Protein AF-A0A534ZKN6-F1 (afdb_monomer_lite)

Structure (mmCIF, N/CA/C/O backbone):
data_AF-A0A534ZKN6-F1
#
_entry.id   AF-A0A534ZKN6-F1
#
loop_
_atom_site.group_PDB
_atom_site.id
_atom_site.type_symbol
_atom_site.label_atom_id
_atom_site.label_alt_id
_atom_site.label_comp_id
_atom_site.label_asym_id
_atom_site.label_entity_id
_atom_site.label_seq_id
_atom_site.pdbx_PDB_ins_code
_atom_site.Cartn_x
_atom_site.Cartn_y
_atom_site.Cartn_z
_atom_site.occupancy
_atom_site.B_iso_or_equiv
_atom_site.auth_seq_id
_atom_site.auth_comp_id
_atom_site.auth_asym_id
_atom_site.auth_atom_id
_atom_site.pdbx_PDB_model_num
ATOM 1 N N . MET A 1 1 ? -21.814 -0.443 3.391 1.00 38.62 1 MET A N 1
ATOM 2 C CA . MET A 1 1 ? -22.091 0.257 2.118 1.00 38.62 1 MET A CA 1
ATOM 3 C C . MET A 1 1 ? -20.743 0.505 1.473 1.00 38.62 1 MET A C 1
ATOM 5 O O . MET A 1 1 ? -19.944 1.193 2.087 1.00 38.62 1 MET A O 1
ATOM 9 N N . SER A 1 2 ? -20.447 -0.113 0.329 1.00 50.72 2 SER A N 1
ATOM 10 C CA . SER A 1 2 ? -19.165 0.078 -0.358 1.00 50.72 2 SER A CA 1
ATOM 11 C C . SER A 1 2 ? -19.033 1.542 -0.778 1.00 50.72 2 SER A C 1
ATOM 13 O O . SER A 1 2 ? -19.868 2.038 -1.541 1.00 50.72 2 SER A O 1
ATOM 15 N N . VAL A 1 3 ? -18.019 2.241 -0.271 1.00 60.34 3 VAL A N 1
ATOM 16 C CA . VAL A 1 3 ? -17.693 3.596 -0.725 1.00 60.34 3 VAL A CA 1
ATOM 17 C C . VAL A 1 3 ? -17.371 3.501 -2.215 1.00 60.34 3 VAL A C 1
ATOM 19 O O . VAL A 1 3 ? -16.471 2.767 -2.613 1.00 60.34 3 VAL A O 1
ATOM 22 N N . GLY A 1 4 ? -18.126 4.205 -3.062 1.00 66.69 4 GLY A N 1
ATOM 23 C CA . GLY A 1 4 ? -17.862 4.215 -4.500 1.00 66.69 4 GLY A CA 1
ATOM 24 C C . GLY A 1 4 ? -16.452 4.740 -4.760 1.00 66.69 4 GLY A C 1
ATOM 25 O O . GLY A 1 4 ? -16.167 5.909 -4.495 1.00 66.69 4 GLY A O 1
ATOM 26 N N . LEU A 1 5 ? -15.549 3.883 -5.234 1.00 81.62 5 LEU A N 1
ATOM 27 C CA . LEU A 1 5 ? -14.179 4.288 -5.527 1.00 81.62 5 LEU A CA 1
ATOM 28 C C . LEU A 1 5 ? -14.179 5.240 -6.721 1.00 81.62 5 LEU A C 1
ATOM 30 O O . LEU A 1 5 ? -14.680 4.909 -7.795 1.00 81.62 5 LEU A O 1
ATOM 34 N N . ARG A 1 6 ? -13.600 6.431 -6.540 1.00 90.31 6 ARG A N 1
ATOM 35 C CA . ARG A 1 6 ? -13.317 7.316 -7.674 1.00 90.31 6 ARG A CA 1
ATOM 36 C C . ARG A 1 6 ? -12.267 6.654 -8.550 1.00 90.31 6 ARG A C 1
ATOM 38 O O . ARG A 1 6 ? -11.310 6.089 -8.022 1.00 90.31 6 ARG A O 1
ATOM 45 N N . THR A 1 7 ? -12.430 6.755 -9.862 1.00 93.50 7 THR A N 1
ATOM 46 C CA . THR A 1 7 ? -11.472 6.228 -10.834 1.00 93.50 7 THR A CA 1
ATOM 47 C C . THR A 1 7 ? -10.886 7.340 -11.681 1.00 93.50 7 THR A C 1
ATOM 49 O O . THR A 1 7 ? -11.562 8.321 -11.976 1.00 93.50 7 THR A O 1
ATOM 52 N N . GLU A 1 8 ? -9.648 7.147 -12.110 1.00 95.19 8 GLU A N 1
ATOM 53 C CA . GLU A 1 8 ? -8.902 8.051 -12.973 1.00 95.19 8 GLU A CA 1
ATOM 54 C C . GLU A 1 8 ? -8.274 7.256 -14.120 1.00 95.19 8 GLU A C 1
ATOM 56 O O . GLU A 1 8 ? -7.895 6.089 -13.962 1.00 95.19 8 GLU A O 1
ATOM 61 N N . ARG A 1 9 ? -8.129 7.892 -15.285 1.00 97.12 9 ARG A N 1
ATOM 62 C CA . ARG A 1 9 ? -7.496 7.264 -16.447 1.00 97.12 9 ARG A CA 1
ATOM 63 C C . ARG A 1 9 ? -5.980 7.428 -16.371 1.00 97.12 9 ARG A C 1
ATOM 65 O O . ARG A 1 9 ? -5.481 8.547 -16.354 1.00 97.12 9 ARG A O 1
ATOM 72 N N . CYS A 1 10 ? -5.245 6.320 -16.400 1.00 97.50 10 CYS A N 1
ATOM 73 C CA . CYS A 1 10 ? -3.785 6.335 -16.480 1.00 97.50 10 CYS A CA 1
ATOM 74 C C . CYS A 1 10 ? -3.308 6.877 -17.839 1.00 97.50 10 CYS A C 1
ATOM 76 O O . CYS A 1 10 ? -3.733 6.381 -18.885 1.00 97.50 10 CYS A O 1
ATOM 78 N N . GLU A 1 11 ? -2.384 7.840 -17.838 1.00 97.12 11 GLU A N 1
ATOM 79 C CA . GLU A 1 11 ? -1.827 8.415 -19.072 1.00 97.12 11 GLU A CA 1
ATOM 80 C C . GLU A 1 11 ? -0.868 7.470 -19.820 1.00 97.12 11 GLU A C 1
ATOM 82 O O . GLU A 1 11 ? -0.722 7.603 -21.032 1.00 97.12 11 GLU A O 1
ATOM 87 N N . ASP A 1 12 ? -0.273 6.479 -19.140 1.00 95.88 12 ASP A N 1
ATOM 88 C CA . ASP A 1 12 ? 0.667 5.524 -19.757 1.00 95.88 12 ASP A CA 1
ATOM 89 C C . ASP A 1 12 ? -0.047 4.302 -20.367 1.00 95.88 12 ASP A C 1
ATOM 91 O O . ASP A 1 12 ? 0.201 3.952 -21.518 1.00 95.88 12 ASP A O 1
ATOM 95 N N . CYS A 1 13 ? -0.942 3.637 -19.623 1.00 96.94 13 CYS A N 1
ATOM 96 C CA . CYS A 1 13 ? -1.619 2.416 -20.093 1.00 96.94 13 CYS A CA 1
ATOM 97 C C . CYS A 1 13 ? -3.083 2.613 -20.511 1.00 96.94 13 CYS A C 1
ATOM 99 O O . CYS A 1 13 ? -3.714 1.657 -20.957 1.00 96.94 13 CYS A O 1
ATOM 101 N N . GLY A 1 14 ? -3.662 3.802 -20.316 1.00 97.12 14 GLY A N 1
ATOM 102 C CA . GLY A 1 14 ? -5.037 4.128 -20.708 1.00 97.12 14 GLY A CA 1
ATOM 103 C C . GLY A 1 14 ? -6.158 3.484 -19.882 1.00 97.12 14 GLY A C 1
ATOM 104 O O . GLY A 1 14 ? -7.322 3.787 -20.148 1.00 97.12 14 GLY A O 1
ATOM 105 N N . HIS A 1 15 ? -5.843 2.628 -18.904 1.00 96.81 15 HIS A N 1
ATOM 106 C CA . HIS A 1 15 ? -6.829 1.952 -18.054 1.00 96.81 15 HIS A CA 1
ATOM 107 C C . HIS A 1 15 ? -7.448 2.909 -17.026 1.00 96.81 15 HIS A C 1
ATOM 109 O O . HIS A 1 15 ? -6.780 3.830 -16.550 1.00 96.81 15 HIS A O 1
ATOM 115 N N . GLN A 1 16 ? -8.709 2.655 -16.662 1.00 95.94 16 GLN A N 1
ATOM 116 C CA . GLN A 1 16 ? -9.356 3.272 -15.502 1.00 95.94 16 GLN A CA 1
ATOM 117 C C . GLN A 1 16 ? -8.893 2.548 -14.237 1.00 95.94 16 GLN A C 1
ATOM 119 O O . GLN A 1 16 ? -9.055 1.333 -14.133 1.00 95.94 16 GLN A O 1
ATOM 124 N N . VAL A 1 17 ? -8.312 3.281 -13.293 1.00 94.44 17 VAL A N 1
ATOM 125 C CA . VAL A 1 17 ? -7.797 2.743 -12.025 1.00 94.44 17 VAL A CA 1
ATOM 126 C C . VAL A 1 17 ? -8.361 3.530 -10.846 1.00 94.44 17 VAL A C 1
ATOM 128 O O . VAL A 1 17 ? -8.765 4.678 -11.043 1.00 94.44 17 VAL A O 1
ATOM 131 N N . PRO A 1 18 ? -8.396 2.977 -9.621 1.00 92.81 18 PRO A N 1
ATOM 132 C CA . PRO A 1 18 ? -8.773 3.751 -8.446 1.00 92.81 18 PRO A CA 1
ATOM 133 C C . PRO A 1 18 ? -7.910 5.010 -8.303 1.00 92.81 18 PRO A C 1
ATOM 135 O O . PRO A 1 18 ? -6.691 4.960 -8.444 1.00 92.81 18 PRO A O 1
ATOM 138 N N . ALA A 1 19 ? -8.530 6.146 -7.987 1.00 92.56 19 ALA A N 1
ATOM 139 C CA . ALA A 1 19 ? -7.851 7.436 -7.884 1.00 92.56 19 ALA A CA 1
ATOM 140 C C . ALA A 1 19 ? -6.721 7.411 -6.838 1.00 92.56 19 ALA A C 1
ATOM 142 O O . ALA A 1 19 ? -5.666 8.010 -7.049 1.00 92.56 19 ALA A O 1
ATOM 143 N N . PHE A 1 20 ? -6.905 6.663 -5.742 1.00 91.50 20 PHE A N 1
ATOM 144 C CA . PHE A 1 20 ? -5.889 6.476 -4.700 1.00 91.50 20 PHE A CA 1
ATOM 145 C C . PHE A 1 20 ? -4.632 5.730 -5.186 1.00 91.50 20 PHE A C 1
ATOM 147 O O . PHE A 1 20 ? -3.591 5.793 -4.525 1.00 91.50 20 PHE A O 1
ATOM 154 N N . ASP A 1 21 ? -4.729 5.025 -6.318 1.00 93.06 21 ASP A N 1
ATOM 155 C CA . ASP A 1 21 ? -3.662 4.237 -6.940 1.00 93.06 21 ASP A CA 1
ATOM 156 C C . ASP A 1 21 ? -3.020 4.966 -8.136 1.00 93.06 21 ASP A C 1
ATOM 158 O O . ASP A 1 21 ? -2.356 4.374 -8.990 1.00 93.06 21 ASP A O 1
ATOM 162 N N . THR A 1 22 ? -3.207 6.287 -8.209 1.00 94.69 22 THR A N 1
ATOM 163 C CA . THR A 1 22 ? -2.534 7.150 -9.183 1.00 94.69 22 THR A CA 1
ATOM 164 C C . THR A 1 22 ? -1.373 7.926 -8.571 1.00 94.69 22 THR A C 1
ATOM 166 O O . THR A 1 22 ? -1.291 8.154 -7.361 1.00 94.69 22 THR A O 1
ATOM 169 N N . ILE A 1 23 ? -0.424 8.298 -9.427 1.00 94.19 23 ILE A N 1
ATOM 170 C CA . ILE A 1 23 ? 0.803 9.011 -9.089 1.00 94.19 23 ILE A CA 1
ATOM 171 C C . ILE A 1 23 ? 0.975 10.146 -10.091 1.00 94.19 23 ILE A C 1
ATOM 173 O O . ILE A 1 23 ? 1.029 9.906 -11.298 1.00 94.19 23 ILE A O 1
ATOM 177 N N . ASP A 1 24 ? 1.112 11.366 -9.578 1.00 93.62 24 ASP A N 1
ATOM 178 C CA . ASP A 1 24 ? 1.515 12.525 -10.369 1.00 93.62 24 ASP A CA 1
ATOM 179 C C . ASP A 1 24 ? 3.039 12.517 -10.526 1.00 93.62 24 ASP A C 1
ATOM 181 O O . ASP A 1 24 ? 3.797 12.847 -9.614 1.00 93.62 24 ASP A O 1
ATOM 185 N N . LEU A 1 25 ? 3.498 12.081 -11.697 1.00 91.38 25 LEU A N 1
ATOM 186 C CA . LEU A 1 25 ? 4.904 12.009 -12.060 1.00 91.38 25 LEU A CA 1
ATOM 187 C C . LEU A 1 25 ? 5.323 13.293 -12.780 1.00 91.38 25 LEU A C 1
ATOM 189 O O . LEU A 1 25 ? 4.984 13.515 -13.943 1.00 91.38 25 LEU A O 1
ATOM 193 N N . THR A 1 26 ? 6.114 14.116 -12.101 1.00 91.06 26 THR A N 1
ATOM 194 C CA . THR A 1 26 ? 6.720 15.319 -12.682 1.00 91.06 26 THR A CA 1
ATOM 195 C C . THR A 1 26 ? 7.954 14.944 -13.504 1.00 91.06 26 THR A C 1
ATOM 197 O O . THR A 1 26 ? 8.960 14.496 -12.959 1.00 91.06 26 THR A O 1
ATOM 200 N N . VAL A 1 27 ? 7.880 15.123 -14.824 1.00 83.75 27 VAL A N 1
ATOM 201 C CA . VAL A 1 27 ? 8.994 14.910 -15.768 1.00 83.75 27 VAL A CA 1
ATOM 202 C C . VAL A 1 27 ? 9.851 16.175 -15.885 1.00 83.75 27 VAL A C 1
ATOM 204 O O . VAL A 1 27 ? 11.072 16.099 -15.973 1.00 83.75 27 VAL A O 1
ATOM 207 N N . SER A 1 28 ? 9.214 17.348 -15.852 1.00 88.69 28 SER A N 1
ATOM 208 C CA . SER A 1 28 ? 9.860 18.663 -15.767 1.00 88.69 28 SER A CA 1
ATOM 209 C C . SER A 1 28 ? 8.933 19.652 -15.042 1.00 88.69 28 SER A C 1
ATOM 211 O O . SER A 1 28 ? 7.750 19.348 -14.887 1.00 88.69 28 SER A O 1
ATOM 213 N N . PRO A 1 29 ? 9.387 20.855 -14.634 1.00 84.69 29 PRO A N 1
ATOM 214 C CA . PRO A 1 29 ? 8.541 21.817 -13.912 1.00 84.69 29 PRO A CA 1
ATOM 215 C C . PRO A 1 29 ? 7.233 22.204 -14.621 1.00 84.69 29 PRO A C 1
ATOM 217 O O . PRO A 1 29 ? 6.299 22.660 -13.971 1.00 84.69 29 PRO A O 1
ATOM 220 N N . LYS A 1 30 ? 7.162 22.042 -15.949 1.00 86.94 30 LYS A N 1
ATOM 221 C CA . LYS A 1 30 ? 5.971 22.333 -16.767 1.00 86.94 30 LYS A CA 1
ATOM 222 C C . LYS A 1 30 ? 5.288 21.078 -17.314 1.00 86.94 30 LYS A C 1
ATOM 224 O O . LYS A 1 30 ? 4.321 21.197 -18.058 1.00 86.94 30 LYS A O 1
ATOM 229 N N . GLN A 1 31 ? 5.805 19.893 -16.996 1.00 88.94 31 GLN A N 1
ATOM 230 C CA . GLN A 1 31 ? 5.317 18.629 -17.528 1.00 88.94 31 GLN A CA 1
ATOM 231 C C . GLN A 1 31 ? 5.155 17.622 -16.395 1.00 88.94 31 GLN A C 1
ATOM 233 O O . GLN A 1 31 ? 6.127 17.019 -15.933 1.00 88.94 31 GLN A O 1
ATOM 238 N N . SER A 1 32 ? 3.911 17.422 -15.982 1.00 91.31 32 SER A N 1
ATOM 239 C CA . SER A 1 32 ? 3.493 16.307 -15.144 1.00 91.31 32 SER A CA 1
ATOM 240 C C . SER A 1 32 ? 2.609 15.364 -15.949 1.00 91.31 32 SER A C 1
ATOM 242 O O . SER A 1 32 ? 2.004 15.755 -16.946 1.00 91.31 32 SER A O 1
ATOM 244 N N . ARG A 1 33 ? 2.577 14.107 -15.519 1.00 93.81 33 ARG A N 1
ATOM 245 C CA . ARG A 1 33 ? 1.667 13.082 -16.025 1.00 93.81 33 ARG A CA 1
ATOM 246 C C . ARG A 1 33 ? 1.138 12.261 -14.860 1.00 93.81 33 ARG A C 1
ATOM 248 O O . ARG A 1 33 ? 1.905 11.915 -13.963 1.00 93.81 33 ARG A O 1
ATOM 255 N N . ARG A 1 34 ? -0.142 11.922 -14.884 1.00 95.81 34 ARG A N 1
ATOM 256 C CA . ARG A 1 34 ? -0.811 11.056 -13.920 1.00 95.81 34 ARG A CA 1
ATOM 257 C C . ARG A 1 34 ? -0.830 9.623 -14.429 1.00 95.81 34 ARG A C 1
ATOM 259 O O . ARG A 1 34 ? -1.463 9.296 -15.431 1.00 95.81 34 ARG A O 1
ATOM 266 N N . ILE A 1 35 ? -0.138 8.739 -13.725 1.00 96.94 35 ILE A N 1
ATOM 267 C CA . ILE A 1 35 ? -0.011 7.325 -14.101 1.00 96.94 35 ILE A CA 1
ATOM 268 C C . ILE A 1 35 ? -0.421 6.421 -12.939 1.00 96.94 35 ILE A C 1
ATOM 270 O O . ILE A 1 35 ? -0.334 6.824 -11.783 1.00 96.94 35 ILE A O 1
ATOM 274 N N . CYS A 1 36 ? -0.878 5.200 -13.220 1.00 96.56 36 CYS A N 1
ATOM 275 C CA . CYS A 1 36 ? -1.205 4.234 -12.168 1.00 96.56 36 CYS A CA 1
ATOM 276 C C . CYS A 1 36 ? 0.057 3.680 -11.488 1.00 96.56 36 CYS A C 1
ATOM 278 O O . CYS A 1 36 ? 1.141 3.671 -12.088 1.00 96.56 36 CYS A O 1
ATOM 280 N N . ALA A 1 37 ? -0.088 3.161 -10.266 1.00 95.19 37 ALA A N 1
ATOM 281 C CA . ALA A 1 37 ? 1.017 2.576 -9.512 1.00 95.19 37 ALA A CA 1
ATOM 282 C C . ALA A 1 37 ? 1.700 1.435 -10.276 1.00 95.19 37 ALA A C 1
ATOM 284 O O . ALA A 1 37 ? 2.926 1.381 -10.309 1.00 95.19 37 ALA A O 1
ATOM 285 N N . ARG A 1 38 ? 0.951 0.584 -10.990 1.00 95.69 38 ARG A N 1
ATOM 286 C CA . ARG A 1 38 ? 1.519 -0.459 -11.865 1.00 95.69 38 ARG A CA 1
ATOM 287 C C . ARG A 1 38 ? 2.494 0.104 -12.909 1.00 95.69 38 ARG A C 1
ATOM 289 O O . ARG A 1 38 ? 3.606 -0.407 -13.041 1.00 95.69 38 ARG A O 1
ATOM 296 N N . CYS A 1 39 ? 2.103 1.155 -13.637 1.00 95.94 39 CYS A N 1
ATOM 297 C CA . CYS A 1 39 ? 2.961 1.785 -14.653 1.00 95.94 39 CYS A CA 1
ATOM 298 C C . CYS A 1 39 ? 4.177 2.462 -14.019 1.00 95.94 39 CYS A C 1
ATOM 300 O O . CYS A 1 39 ? 5.296 2.330 -14.514 1.00 95.94 39 CYS A O 1
ATOM 302 N N . PHE A 1 40 ? 3.969 3.153 -12.898 1.00 95.50 40 PHE A N 1
ATOM 303 C CA . PHE A 1 40 ? 5.053 3.771 -12.147 1.00 95.50 40 PHE A CA 1
ATOM 304 C C . PHE A 1 40 ? 6.058 2.730 -11.637 1.00 95.50 40 PHE A C 1
ATOM 306 O O . PHE A 1 40 ? 7.257 2.879 -11.850 1.00 95.50 40 PHE A O 1
ATOM 313 N N . ASN A 1 41 ? 5.593 1.641 -11.031 1.00 95.38 41 ASN A N 1
ATOM 314 C CA . ASN A 1 41 ? 6.453 0.595 -10.485 1.00 95.38 41 ASN A CA 1
ATOM 315 C C . ASN A 1 41 ? 7.264 -0.099 -11.581 1.00 95.38 41 ASN A C 1
ATOM 317 O O . ASN A 1 41 ? 8.461 -0.305 -11.409 1.00 95.38 41 ASN A O 1
ATOM 321 N N . ALA A 1 42 ? 6.652 -0.380 -12.737 1.00 94.62 42 ALA A N 1
ATOM 322 C CA . ALA A 1 42 ? 7.368 -0.902 -13.900 1.00 94.62 42 ALA A CA 1
ATOM 323 C C . ALA A 1 42 ? 8.461 0.068 -14.388 1.00 94.62 42 ALA A C 1
ATOM 325 O O . ALA A 1 42 ? 9.562 -0.356 -14.746 1.00 94.62 42 ALA A O 1
ATOM 326 N N . LEU A 1 43 ? 8.186 1.378 -14.367 1.00 94.50 43 LEU A N 1
ATOM 327 C CA . LEU A 1 43 ? 9.165 2.410 -14.710 1.00 94.50 43 LEU A CA 1
ATOM 328 C C . LEU A 1 43 ? 10.343 2.440 -13.723 1.00 94.50 43 LEU A C 1
ATOM 330 O O . LEU A 1 43 ? 11.491 2.540 -14.162 1.00 94.50 43 LEU A O 1
ATOM 334 N N . ILE A 1 44 ? 10.081 2.362 -12.416 1.00 94.50 44 ILE A N 1
ATOM 335 C CA . ILE A 1 44 ? 11.135 2.352 -11.391 1.00 94.50 44 ILE A CA 1
ATOM 336 C C . ILE A 1 44 ? 11.958 1.065 -11.462 1.00 94.50 44 ILE A C 1
ATOM 338 O O . ILE A 1 44 ? 13.182 1.148 -11.512 1.00 94.50 44 ILE A O 1
ATOM 342 N N . ALA A 1 45 ? 11.316 -0.098 -11.565 1.00 92.94 45 ALA A N 1
ATOM 343 C CA . ALA A 1 45 ? 11.997 -1.385 -11.683 1.00 92.94 45 ALA A CA 1
ATOM 344 C C . ALA A 1 45 ? 12.940 -1.425 -12.897 1.00 92.94 45 ALA A C 1
ATOM 346 O O . ALA A 1 45 ? 14.113 -1.778 -12.773 1.00 92.94 45 ALA A O 1
ATOM 347 N N . LYS A 1 46 ? 12.473 -0.933 -14.057 1.00 93.19 46 LYS A N 1
ATOM 348 C CA . LYS A 1 46 ? 13.303 -0.795 -15.263 1.00 93.19 46 LYS A CA 1
ATOM 349 C C . LYS A 1 46 ? 14.533 0.089 -15.029 1.00 93.19 46 LYS A C 1
ATOM 351 O O . LYS A 1 46 ? 15.599 -0.223 -15.549 1.00 93.19 46 LYS A O 1
ATOM 356 N N . ARG A 1 47 ? 14.400 1.190 -14.281 1.00 91.62 47 ARG A N 1
ATOM 357 C CA . ARG A 1 47 ? 15.525 2.091 -13.961 1.00 91.62 47 ARG A CA 1
ATOM 358 C C . ARG A 1 47 ? 16.499 1.488 -12.954 1.00 91.62 47 ARG A C 1
ATOM 360 O O . ARG A 1 47 ? 17.694 1.715 -13.082 1.00 91.62 47 ARG A O 1
ATOM 367 N N . ALA A 1 48 ? 15.991 0.732 -11.988 1.00 89.62 48 ALA A N 1
ATOM 368 C CA . ALA A 1 48 ? 16.798 0.024 -11.001 1.00 89.62 48 ALA A CA 1
ATOM 369 C C . ALA A 1 48 ? 17.455 -1.251 -11.567 1.00 89.62 48 ALA A C 1
ATOM 371 O O . ALA A 1 48 ? 18.328 -1.823 -10.926 1.00 89.62 48 ALA A O 1
ATOM 372 N N . GLY A 1 49 ? 17.061 -1.697 -12.766 1.00 89.69 49 GLY A N 1
ATOM 373 C CA . GLY A 1 49 ? 17.587 -2.921 -13.374 1.00 89.69 49 GLY A CA 1
ATOM 374 C C . GLY A 1 49 ? 17.093 -4.197 -12.689 1.00 89.69 49 GLY A C 1
ATOM 375 O O . GLY A 1 49 ? 17.725 -5.240 -12.824 1.00 89.69 49 GLY A O 1
ATOM 376 N N . VAL A 1 50 ? 15.971 -4.123 -11.967 1.00 87.25 50 VAL A N 1
ATOM 377 C CA . VAL A 1 50 ? 15.379 -5.254 -11.245 1.00 87.25 50 VAL A CA 1
ATOM 378 C C . VAL A 1 50 ? 14.122 -5.742 -11.954 1.00 87.25 50 VAL A C 1
ATOM 380 O O . VAL A 1 50 ? 13.369 -4.965 -12.550 1.00 87.25 50 VAL A O 1
ATOM 383 N N . ARG A 1 51 ? 13.876 -7.052 -11.896 1.00 84.12 51 ARG A N 1
ATOM 384 C CA . ARG A 1 51 ? 12.593 -7.613 -12.316 1.00 84.12 51 ARG A CA 1
ATOM 385 C C . ARG A 1 51 ? 11.609 -7.434 -11.168 1.00 84.12 51 ARG A C 1
ATOM 387 O O . ARG A 1 51 ? 11.867 -7.914 -10.075 1.00 84.12 51 ARG A O 1
ATOM 394 N N . PHE A 1 52 ? 10.483 -6.790 -11.444 1.00 88.12 52 PHE A N 1
ATOM 395 C CA . PHE A 1 52 ? 9.427 -6.572 -10.465 1.00 88.12 52 PHE A CA 1
ATOM 396 C C . PHE A 1 52 ? 8.072 -6.930 -11.064 1.00 88.12 52 PHE A C 1
ATOM 398 O O . PHE A 1 52 ? 7.738 -6.489 -12.168 1.00 88.12 52 PHE A O 1
ATOM 405 N N . GLU A 1 53 ? 7.289 -7.707 -10.327 1.00 86.88 53 GLU A N 1
ATOM 406 C CA . GLU A 1 53 ? 5.902 -8.007 -10.657 1.00 86.88 53 GLU A CA 1
ATOM 407 C C . GLU A 1 53 ? 4.993 -7.221 -9.717 1.00 86.88 53 GLU A C 1
ATOM 409 O O . GLU A 1 53 ? 5.050 -7.387 -8.503 1.00 86.88 53 GLU A O 1
ATOM 414 N N . HIS A 1 54 ? 4.176 -6.324 -10.277 1.00 90.69 54 HIS A N 1
ATOM 415 C CA . HIS A 1 54 ? 3.251 -5.531 -9.474 1.00 90.69 54 HIS A CA 1
ATOM 416 C C . HIS A 1 54 ? 2.112 -6.415 -8.950 1.00 90.69 54 HIS A C 1
ATOM 418 O O . HIS A 1 54 ? 1.347 -6.930 -9.778 1.00 90.69 54 HIS A O 1
ATOM 424 N N . PRO A 1 55 ? 1.977 -6.570 -7.622 1.00 89.62 55 PRO A N 1
ATOM 425 C CA . PRO A 1 55 ? 0.908 -7.369 -7.054 1.00 89.62 55 PRO A CA 1
ATOM 426 C C . PRO A 1 55 ? -0.420 -6.611 -7.081 1.00 89.62 55 PRO A C 1
ATOM 428 O O . PRO A 1 55 ? -0.481 -5.444 -6.698 1.00 89.62 55 PRO A O 1
ATOM 431 N N . ASP A 1 56 ? -1.485 -7.307 -7.478 1.00 87.38 56 ASP A N 1
ATOM 432 C CA . ASP A 1 56 ? -2.861 -6.827 -7.339 1.00 87.38 56 ASP A CA 1
ATOM 433 C C . ASP A 1 56 ? -3.510 -7.526 -6.143 1.00 87.38 56 ASP A C 1
ATOM 435 O O . ASP A 1 56 ? -3.916 -8.687 -6.226 1.00 87.38 56 ASP A O 1
ATOM 439 N N . PHE A 1 57 ? -3.611 -6.824 -5.018 1.00 91.44 57 PHE A N 1
ATOM 440 C CA . PHE A 1 57 ? -4.317 -7.333 -3.845 1.00 91.44 57 PHE A CA 1
ATOM 441 C C . PHE A 1 57 ? -5.783 -6.899 -3.885 1.00 91.44 57 PHE A C 1
ATOM 443 O O . PHE A 1 57 ? -6.090 -5.709 -3.983 1.00 91.44 57 PHE A O 1
ATOM 450 N N . ALA A 1 58 ? -6.697 -7.866 -3.788 1.00 92.06 58 ALA A N 1
ATOM 451 C CA . ALA A 1 58 ? -8.113 -7.571 -3.611 1.00 92.06 58 ALA A CA 1
ATOM 452 C C . ALA A 1 58 ? -8.353 -6.934 -2.227 1.00 92.06 58 ALA A C 1
ATOM 454 O O . ALA A 1 58 ? -7.667 -7.310 -1.272 1.00 92.06 58 ALA A O 1
ATOM 455 N N . PRO A 1 59 ? -9.324 -6.010 -2.089 1.00 94.56 59 PRO A N 1
ATOM 456 C CA . PRO A 1 59 ? -9.715 -5.494 -0.785 1.00 94.56 59 PRO A CA 1
ATOM 457 C C . PRO A 1 59 ? -10.12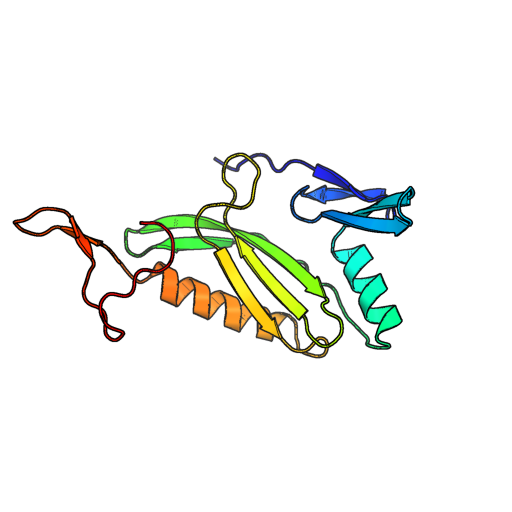1 -6.619 0.170 1.00 94.56 59 PRO A C 1
ATOM 459 O O . PRO A 1 59 ? -10.709 -7.619 -0.250 1.00 94.56 59 PRO A O 1
ATOM 462 N N . ILE A 1 60 ? -9.825 -6.447 1.457 1.00 96.00 60 ILE A N 1
ATOM 463 C CA . ILE A 1 60 ? -10.204 -7.403 2.505 1.00 96.00 60 ILE A CA 1
ATOM 464 C C . ILE A 1 60 ? -11.001 -6.707 3.599 1.00 96.00 60 ILE A C 1
ATOM 466 O O . ILE A 1 60 ? -10.806 -5.523 3.853 1.00 96.00 60 ILE A O 1
ATOM 470 N N . VAL A 1 61 ? -11.850 -7.464 4.288 1.00 96.56 61 VAL A N 1
ATOM 471 C CA . VAL A 1 61 ? -12.567 -6.988 5.473 1.00 96.56 61 VAL A CA 1
ATOM 472 C C . VAL A 1 61 ? -12.015 -7.694 6.705 1.00 96.56 61 VAL A C 1
ATOM 474 O O . VAL A 1 61 ? -11.941 -8.923 6.732 1.00 96.56 61 VAL A O 1
ATOM 477 N N . LEU A 1 62 ? -11.636 -6.923 7.723 1.00 95.88 62 LEU A N 1
ATOM 478 C CA . LEU A 1 62 ? -11.199 -7.415 9.031 1.00 95.88 62 LEU A CA 1
ATOM 479 C C . LEU A 1 62 ? -12.066 -6.820 10.137 1.00 95.88 62 LEU A C 1
ATOM 481 O O . LEU A 1 62 ? -12.644 -5.757 9.957 1.00 95.88 62 LEU A O 1
ATOM 485 N N . GLN A 1 63 ? -12.154 -7.500 11.278 1.00 94.62 63 GLN A N 1
ATOM 486 C CA . GLN A 1 63 ? -12.817 -6.966 12.467 1.00 94.62 63 GLN A CA 1
ATOM 487 C C . GLN A 1 63 ? -11.790 -6.452 13.473 1.00 94.62 63 GLN A C 1
ATOM 489 O O . GLN A 1 63 ? -10.723 -7.056 13.626 1.00 94.62 63 GLN A O 1
ATOM 494 N N . ASP A 1 64 ? -12.118 -5.355 14.149 1.00 91.56 64 ASP A N 1
ATOM 495 C CA . ASP A 1 64 ? -11.364 -4.865 15.301 1.00 91.56 64 ASP A CA 1
ATOM 496 C C . ASP A 1 64 ? -11.713 -5.624 16.597 1.00 91.56 64 ASP A C 1
ATOM 498 O O . ASP A 1 64 ? -12.513 -6.566 16.611 1.00 91.56 64 ASP A O 1
ATOM 502 N N . ALA A 1 65 ? -11.099 -5.216 17.708 1.00 88.88 65 ALA A N 1
ATOM 503 C CA . ALA A 1 65 ? -11.338 -5.785 19.031 1.00 88.88 65 ALA A CA 1
ATOM 504 C C . ALA A 1 65 ? -12.789 -5.618 19.528 1.00 88.88 65 ALA A C 1
ATOM 506 O O . ALA A 1 65 ? -13.225 -6.389 20.383 1.00 88.88 65 ALA A O 1
ATOM 507 N N . ALA A 1 66 ? -13.537 -4.644 19.000 1.00 87.31 66 ALA A N 1
ATOM 508 C CA . ALA A 1 66 ? -14.952 -4.431 19.293 1.00 87.31 66 ALA A CA 1
ATOM 509 C C . ALA A 1 66 ? -15.882 -5.222 18.348 1.00 87.31 66 ALA A C 1
ATOM 511 O O . ALA A 1 66 ? -17.102 -5.199 18.518 1.00 87.31 66 ALA A O 1
ATOM 512 N N . GLY A 1 67 ? -15.327 -5.941 17.367 1.00 90.00 67 GLY A N 1
ATOM 513 C CA . GLY A 1 67 ? -16.079 -6.668 16.347 1.00 90.00 67 GLY A CA 1
ATOM 514 C C . GLY A 1 67 ? -16.582 -5.786 15.199 1.00 90.00 67 GLY A C 1
ATOM 515 O O . GLY A 1 67 ? -17.350 -6.268 14.360 1.00 90.00 67 GLY A O 1
ATOM 516 N N . ALA A 1 68 ? -16.167 -4.517 15.136 1.00 91.62 68 ALA A N 1
ATOM 517 C CA . ALA A 1 68 ? -16.531 -3.607 14.061 1.00 91.62 68 ALA A CA 1
ATOM 518 C C . ALA A 1 68 ? -15.791 -3.996 12.766 1.00 91.62 68 ALA A C 1
ATOM 520 O O . ALA A 1 68 ? -14.589 -4.257 12.806 1.00 91.62 68 ALA A O 1
ATOM 521 N N . PRO A 1 69 ? -16.482 -4.099 11.614 1.00 94.56 69 PRO A N 1
ATOM 522 C CA . PRO A 1 69 ? -15.848 -4.435 10.343 1.00 94.56 69 PRO A CA 1
ATOM 523 C C . PRO A 1 69 ? -15.152 -3.223 9.705 1.00 94.56 69 PRO A C 1
ATOM 525 O O . PRO A 1 69 ? -15.736 -2.147 9.602 1.00 94.56 69 PRO A O 1
ATOM 528 N N . HIS A 1 70 ? -13.953 -3.458 9.178 1.00 93.81 70 HIS A N 1
ATOM 529 C CA . HIS A 1 70 ? -13.072 -2.499 8.513 1.00 93.81 70 HIS A CA 1
ATOM 530 C C . HIS A 1 70 ? -12.665 -3.038 7.137 1.00 93.81 70 HIS A C 1
ATOM 532 O O . HIS A 1 70 ? -12.109 -4.137 7.044 1.00 93.81 70 HIS A O 1
ATOM 538 N N . GLU A 1 71 ? -12.956 -2.294 6.068 1.00 95.69 71 GLU A N 1
ATOM 539 C CA . GLU A 1 71 ? -12.577 -2.649 4.692 1.00 95.69 71 GLU A CA 1
ATOM 540 C C . GLU A 1 71 ? -11.263 -1.960 4.314 1.00 95.69 71 GLU A C 1
ATOM 542 O O . GLU A 1 71 ? -11.163 -0.734 4.320 1.00 95.69 71 GLU A O 1
ATOM 547 N N . PHE A 1 72 ? -10.261 -2.760 3.955 1.00 96.19 72 PHE A N 1
ATOM 548 C CA . PHE A 1 72 ? -8.929 -2.295 3.592 1.00 96.19 72 PHE A CA 1
ATOM 549 C C . PHE A 1 72 ? -8.688 -2.424 2.095 1.00 96.19 72 PHE A C 1
ATOM 551 O O . PHE A 1 72 ? -8.824 -3.506 1.519 1.00 96.19 72 PHE A O 1
ATOM 558 N N . HIS A 1 73 ? -8.242 -1.327 1.493 1.00 95.75 73 HIS A N 1
ATOM 559 C CA . HIS A 1 73 ? -7.685 -1.283 0.149 1.00 95.75 73 HIS A CA 1
ATOM 560 C C . HIS A 1 73 ? -6.164 -1.303 0.211 1.00 95.75 73 HIS A C 1
ATOM 562 O O . HIS A 1 73 ? -5.564 -0.926 1.217 1.00 95.75 73 HIS A O 1
ATOM 568 N N . PHE A 1 74 ? -5.544 -1.723 -0.888 1.00 95.06 74 PHE A N 1
ATOM 569 C CA . PHE A 1 74 ? -4.105 -1.901 -0.962 1.00 95.06 74 PHE A CA 1
ATOM 570 C C . PHE A 1 74 ? -3.481 -1.021 -2.028 1.00 95.06 74 PHE A C 1
ATOM 572 O O . PHE A 1 74 ? -4.081 -0.742 -3.067 1.00 95.06 74 PHE A O 1
ATOM 579 N N . ARG A 1 75 ? -2.233 -0.635 -1.779 1.00 93.62 75 ARG A N 1
ATOM 580 C CA . ARG A 1 75 ? -1.371 0.021 -2.757 1.00 93.62 75 ARG A CA 1
ATOM 581 C C . ARG A 1 75 ? 0.039 -0.524 -2.633 1.00 93.62 75 ARG A C 1
ATOM 583 O O . ARG A 1 75 ? 0.514 -0.811 -1.537 1.00 93.62 75 ARG A O 1
ATOM 590 N N . THR A 1 76 ? 0.728 -0.651 -3.759 1.00 94.38 76 THR A N 1
ATOM 591 C CA . THR A 1 76 ? 2.139 -1.047 -3.785 1.00 94.38 76 THR A CA 1
ATOM 592 C C . THR A 1 76 ? 2.970 0.012 -4.490 1.00 94.38 76 THR A C 1
ATOM 594 O O . THR A 1 76 ? 2.644 0.415 -5.607 1.00 94.38 76 THR A O 1
ATOM 597 N N . ARG A 1 77 ? 4.055 0.457 -3.852 1.00 93.19 77 ARG A N 1
ATOM 598 C CA . ARG A 1 77 ? 4.980 1.470 -4.377 1.00 93.19 77 ARG A CA 1
ATOM 599 C C . ARG A 1 77 ? 6.401 0.924 -4.406 1.00 93.19 77 ARG A C 1
ATOM 601 O O . ARG A 1 77 ? 6.929 0.498 -3.386 1.00 93.19 77 ARG A O 1
ATOM 608 N N . HIS A 1 78 ? 7.033 0.971 -5.569 1.00 92.56 78 HIS A N 1
ATOM 609 C CA . HIS A 1 78 ? 8.433 0.613 -5.744 1.00 92.56 78 HIS A CA 1
ATOM 6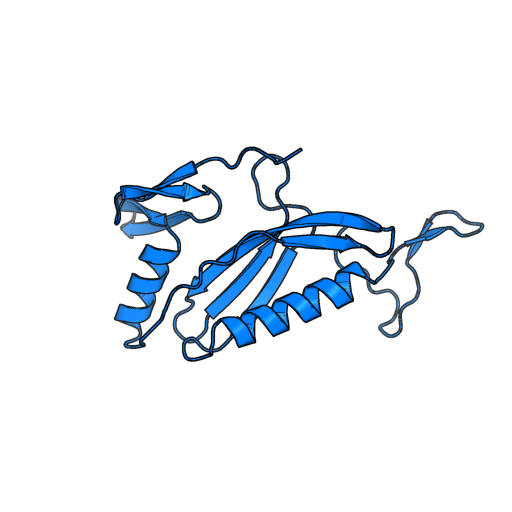10 C C . HIS A 1 78 ? 9.316 1.825 -5.423 1.00 92.56 78 HIS A C 1
ATOM 612 O O . HIS A 1 78 ? 9.255 2.842 -6.116 1.00 92.56 78 HIS A O 1
ATOM 618 N N . GLY A 1 79 ? 10.136 1.714 -4.379 1.00 88.62 79 GLY A N 1
ATOM 619 C CA . GLY A 1 79 ? 11.067 2.744 -3.906 1.00 88.62 79 GLY A CA 1
ATOM 620 C C . GLY A 1 79 ? 12.449 2.697 -4.562 1.00 88.62 79 GLY A C 1
ATOM 621 O O . GLY A 1 79 ? 13.212 3.647 -4.451 1.00 88.62 79 GLY A O 1
ATOM 622 N N . GLY A 1 80 ? 12.757 1.624 -5.295 1.00 85.94 80 GLY A N 1
ATOM 623 C CA . GLY A 1 80 ? 14.012 1.456 -6.036 1.00 85.94 80 GLY A CA 1
ATOM 624 C C . GLY A 1 80 ? 14.834 0.319 -5.448 1.00 85.94 80 GLY A C 1
ATOM 625 O O . GLY A 1 80 ? 14.977 -0.713 -6.090 1.00 85.94 80 GLY A O 1
ATOM 626 N N . ASP A 1 81 ? 15.291 0.490 -4.214 1.00 88.62 81 ASP A N 1
ATOM 627 C CA . ASP A 1 81 ? 15.954 -0.535 -3.397 1.00 88.62 81 ASP A CA 1
ATOM 628 C C . ASP A 1 81 ? 14.986 -1.284 -2.461 1.00 88.62 81 ASP A C 1
ATOM 630 O O . ASP A 1 81 ? 15.345 -2.302 -1.884 1.00 88.62 81 ASP A O 1
ATOM 634 N N . HIS A 1 82 ? 13.749 -0.805 -2.335 1.00 91.31 82 HIS A N 1
ATOM 635 C CA . HIS A 1 82 ? 12.687 -1.418 -1.540 1.00 91.31 82 HIS A CA 1
ATOM 636 C C . HIS A 1 82 ? 11.339 -1.352 -2.264 1.00 91.31 82 HIS A C 1
ATOM 638 O O . HIS A 1 82 ? 11.147 -0.581 -3.212 1.00 91.31 82 HIS A O 1
ATOM 644 N N . VAL A 1 83 ? 10.377 -2.133 -1.784 1.00 93.12 83 VAL A N 1
ATOM 645 C CA . VAL A 1 83 ? 8.960 -2.016 -2.130 1.00 93.12 83 VAL A CA 1
ATOM 646 C C . VAL A 1 83 ? 8.150 -1.765 -0.860 1.00 93.12 83 VAL A C 1
ATOM 648 O O . VAL A 1 83 ? 8.372 -2.399 0.167 1.00 93.12 83 VAL A O 1
ATOM 651 N N . ALA A 1 84 ? 7.210 -0.829 -0.917 1.00 93.81 84 ALA A N 1
ATOM 652 C CA . ALA A 1 84 ? 6.242 -0.586 0.141 1.00 93.81 84 ALA A CA 1
ATOM 653 C C . ALA A 1 84 ? 4.888 -1.174 -0.260 1.00 93.81 84 ALA A C 1
ATOM 655 O O . ALA A 1 84 ? 4.388 -0.886 -1.351 1.00 93.81 84 ALA A O 1
ATOM 656 N N . VAL A 1 85 ? 4.288 -1.967 0.626 1.00 95.25 85 VAL A N 1
ATOM 657 C CA . VAL A 1 85 ? 2.892 -2.403 0.510 1.00 95.25 85 VAL A CA 1
ATOM 658 C C . VAL A 1 85 ? 2.107 -1.761 1.642 1.00 95.25 85 VAL A C 1
ATOM 660 O O . VAL A 1 85 ? 2.455 -1.901 2.816 1.00 95.25 85 VAL A O 1
ATOM 663 N N . GLU A 1 86 ? 1.069 -1.029 1.264 1.00 95.31 86 GLU A N 1
ATOM 664 C CA . GLU A 1 86 ? 0.212 -0.242 2.143 1.00 95.31 86 GLU A CA 1
ATOM 665 C C . GLU A 1 86 ? -1.193 -0.844 2.155 1.00 95.31 86 GLU A C 1
ATOM 667 O O . GLU A 1 86 ? -1.688 -1.267 1.110 1.00 95.31 86 GLU A O 1
ATOM 672 N N . ALA A 1 87 ? -1.824 -0.848 3.327 1.00 96.56 87 ALA A N 1
ATOM 673 C CA . ALA A 1 87 ? -3.232 -1.152 3.535 1.00 96.56 87 ALA A CA 1
ATOM 674 C C . ALA A 1 87 ? -3.888 0.029 4.251 1.00 96.56 87 ALA A C 1
ATOM 676 O O . ALA A 1 87 ? -3.366 0.486 5.266 1.00 96.56 87 ALA A O 1
ATOM 677 N N . PHE A 1 88 ? -5.017 0.512 3.749 1.00 95.00 88 PHE A N 1
ATOM 678 C CA . PHE A 1 88 ? -5.721 1.663 4.317 1.00 95.00 88 PHE A CA 1
ATOM 679 C C . PHE A 1 88 ? -7.229 1.531 4.131 1.00 95.00 88 PHE A C 1
ATOM 681 O O . PHE A 1 88 ? -7.691 0.925 3.160 1.00 95.00 88 PHE A O 1
ATOM 688 N N . GLU A 1 89 ? -7.994 2.122 5.040 1.00 94.50 89 GLU A N 1
ATOM 689 C CA . GLU A 1 89 ? -9.430 2.301 4.837 1.00 94.50 89 GLU A CA 1
ATOM 690 C C . GLU A 1 89 ? -9.713 3.532 3.966 1.00 94.50 89 GLU A C 1
ATOM 692 O O . GLU A 1 89 ? -8.862 4.399 3.737 1.00 94.50 89 GLU A O 1
ATOM 697 N N . MET A 1 90 ? -10.939 3.603 3.453 1.00 91.31 90 MET A N 1
ATOM 698 C CA . MET A 1 90 ? -11.405 4.723 2.644 1.00 91.31 90 MET A CA 1
ATOM 699 C C . MET A 1 90 ? -12.464 5.522 3.399 1.00 91.31 90 MET A C 1
ATOM 701 O O . MET A 1 90 ? -13.563 5.033 3.651 1.00 91.31 90 MET A O 1
ATOM 705 N N . VAL A 1 91 ? -12.158 6.788 3.683 1.00 87.56 91 VAL A N 1
ATOM 706 C CA . VAL A 1 91 ? -13.070 7.768 4.286 1.00 87.56 91 VAL A CA 1
ATOM 707 C C . VAL A 1 91 ? -13.236 8.921 3.298 1.00 87.56 91 VAL A C 1
ATOM 709 O O . VAL A 1 91 ? -12.252 9.489 2.827 1.00 87.56 91 VAL A O 1
ATOM 712 N N . ASP A 1 92 ? -14.473 9.235 2.909 1.00 85.00 92 ASP A N 1
ATOM 713 C CA . ASP A 1 92 ? -14.788 10.299 1.938 1.00 85.00 92 ASP A CA 1
ATOM 714 C C . ASP A 1 92 ? -13.969 10.229 0.630 1.00 85.00 92 ASP A C 1
ATOM 716 O O . ASP A 1 92 ? -13.473 11.229 0.103 1.00 85.00 92 ASP A O 1
ATOM 720 N N . HIS A 1 93 ? -13.833 9.017 0.079 1.00 83.81 93 HIS A N 1
ATOM 721 C CA . HIS A 1 93 ? -13.057 8.717 -1.135 1.00 83.81 93 HIS A CA 1
ATOM 722 C C . HIS A 1 93 ? -11.549 9.008 -1.032 1.00 83.81 93 HIS A C 1
ATOM 724 O O . HIS A 1 93 ? -10.878 9.147 -2.059 1.00 83.81 93 HIS A O 1
ATOM 730 N N . ARG A 1 94 ? -11.002 9.090 0.181 1.00 83.94 94 ARG A N 1
ATOM 731 C CA . ARG A 1 94 ? -9.571 9.263 0.447 1.00 83.94 94 ARG A CA 1
ATOM 732 C C . ARG A 1 94 ? -9.098 8.199 1.427 1.00 83.94 94 ARG A C 1
ATOM 734 O O . ARG A 1 94 ? -9.899 7.682 2.197 1.00 83.94 94 ARG A O 1
ATOM 741 N N . ALA A 1 95 ? -7.801 7.902 1.402 1.00 85.19 95 ALA A N 1
ATOM 742 C CA . ALA A 1 95 ? -7.198 7.105 2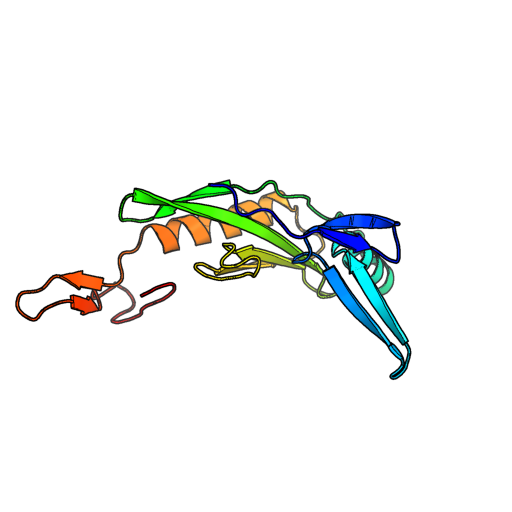.461 1.00 85.19 95 ALA A CA 1
ATOM 743 C C . ALA A 1 95 ? -7.428 7.813 3.808 1.00 85.19 95 ALA A C 1
ATOM 745 O O . ALA A 1 95 ? -7.168 9.014 3.928 1.00 85.19 95 ALA A O 1
ATOM 746 N N . GLY A 1 96 ? -7.962 7.084 4.779 1.00 83.00 96 GLY A N 1
ATOM 747 C CA . GLY A 1 96 ? -8.293 7.575 6.114 1.00 83.00 96 GLY A CA 1
ATOM 748 C C . GLY A 1 96 ? -8.626 6.405 7.037 1.00 83.00 96 GLY A C 1
ATOM 749 O O . GLY A 1 96 ? -8.700 5.278 6.569 1.00 83.00 96 GLY A O 1
ATOM 750 N N . GLY A 1 97 ? -8.816 6.652 8.334 1.00 88.19 97 GLY A N 1
ATOM 751 C CA . GLY A 1 97 ? -9.018 5.570 9.307 1.00 88.19 97 GLY A CA 1
ATOM 752 C C . GLY A 1 97 ? -7.721 4.811 9.603 1.00 88.19 97 GLY A C 1
ATOM 753 O O . GLY A 1 97 ? -6.661 5.425 9.758 1.00 88.19 97 GLY A O 1
ATOM 754 N N . TYR A 1 98 ? -7.794 3.485 9.705 1.00 91.06 98 TYR A N 1
ATOM 755 C CA . TYR A 1 98 ? -6.622 2.640 9.907 1.00 91.06 98 TYR A CA 1
ATOM 756 C C . TYR A 1 98 ? -5.720 2.605 8.667 1.00 91.06 98 TYR A C 1
ATOM 758 O O . TYR A 1 98 ? -6.171 2.349 7.552 1.00 91.06 98 TYR A O 1
ATOM 766 N N . GLU A 1 99 ? -4.415 2.772 8.889 1.00 93.50 99 GLU A N 1
ATOM 767 C CA . GLU A 1 99 ? -3.381 2.648 7.861 1.00 93.50 99 GLU A CA 1
ATOM 768 C C . GLU A 1 99 ? -2.209 1.799 8.366 1.00 93.50 99 GLU A C 1
ATOM 770 O O . GLU A 1 99 ? -1.722 1.940 9.494 1.00 93.50 99 GLU A O 1
ATOM 775 N N . PHE A 1 100 ? -1.739 0.903 7.505 1.00 94.88 100 PHE A N 1
ATOM 776 C CA . PHE A 1 100 ? -0.647 -0.018 7.769 1.00 94.88 100 PHE A CA 1
ATOM 777 C C . PHE A 1 100 ? 0.296 -0.069 6.574 1.00 94.88 100 PHE A C 1
ATOM 779 O O . PHE A 1 100 ? -0.128 -0.009 5.426 1.00 94.88 100 PHE A O 1
ATOM 786 N N . GLN A 1 101 ? 1.588 -0.243 6.844 1.00 95.00 101 GLN A N 1
ATOM 787 C CA . GLN A 1 101 ? 2.605 -0.383 5.808 1.00 95.00 101 GLN A CA 1
ATOM 788 C C . GLN A 1 101 ? 3.653 -1.416 6.221 1.00 95.00 101 GLN A C 1
ATOM 790 O O . GLN A 1 101 ? 4.001 -1.533 7.401 1.00 95.00 101 GLN A O 1
ATOM 795 N N . VAL A 1 102 ? 4.179 -2.146 5.244 1.00 95.38 102 VAL A N 1
ATOM 796 C CA . VAL A 1 102 ? 5.392 -2.961 5.371 1.00 95.38 102 VAL A CA 1
ATOM 797 C C . VAL A 1 102 ? 6.328 -2.621 4.216 1.00 95.38 102 VAL A C 1
ATOM 799 O O . VAL A 1 102 ? 5.879 -2.398 3.092 1.00 95.38 102 VAL A O 1
ATOM 802 N N . LEU A 1 103 ? 7.626 -2.573 4.515 1.00 93.81 103 LEU A N 1
ATOM 803 C CA . LEU A 1 103 ? 8.686 -2.487 3.517 1.00 93.81 103 LEU A CA 1
ATOM 804 C C . LEU A 1 103 ? 9.243 -3.892 3.273 1.00 93.81 103 LEU A C 1
ATOM 806 O O . LEU A 1 103 ? 9.482 -4.631 4.229 1.00 93.81 103 LEU A O 1
ATOM 810 N N . GLY A 1 104 ? 9.439 -4.247 2.011 1.00 91.25 104 GLY A N 1
ATOM 811 C CA . GLY A 1 104 ? 10.085 -5.482 1.575 1.00 91.25 104 GLY A CA 1
ATOM 812 C C . GLY A 1 104 ? 11.185 -5.208 0.554 1.00 91.25 104 GLY A C 1
ATOM 813 O O . GLY A 1 104 ? 11.361 -4.074 0.099 1.00 91.25 104 GLY A O 1
ATOM 814 N N . ASP A 1 105 ? 11.906 -6.257 0.183 1.00 90.38 105 ASP A N 1
ATOM 815 C CA . ASP A 1 105 ? 12.837 -6.232 -0.941 1.00 90.38 105 ASP A CA 1
ATOM 816 C C . ASP A 1 105 ? 12.047 -6.343 -2.261 1.00 90.38 105 ASP A C 1
ATOM 818 O O . ASP A 1 105 ? 11.075 -7.100 -2.321 1.00 90.38 105 ASP A O 1
ATOM 822 N N . PRO A 1 106 ? 12.419 -5.634 -3.342 1.00 87.75 106 PRO A N 1
ATOM 823 C CA . PRO A 1 106 ? 11.742 -5.761 -4.636 1.00 87.75 106 PRO A CA 1
ATOM 824 C C . PRO A 1 106 ? 11.751 -7.183 -5.218 1.00 87.75 106 PRO A C 1
ATOM 826 O O . PRO A 1 106 ? 10.920 -7.498 -6.069 1.00 87.75 106 PRO A O 1
ATOM 829 N N . SER A 1 107 ? 12.692 -8.021 -4.779 1.00 87.06 107 SER A N 1
ATOM 830 C CA . SER A 1 107 ? 12.868 -9.415 -5.200 1.00 87.06 107 SER A CA 1
ATOM 831 C C . SER A 1 107 ? 12.074 -10.405 -4.346 1.00 87.06 107 SER A C 1
ATOM 833 O O . SER A 1 107 ? 12.076 -11.603 -4.638 1.00 87.06 107 SER A O 1
ATOM 835 N N . ASP A 1 108 ? 11.436 -9.937 -3.273 1.00 87.75 108 ASP A N 1
ATOM 836 C CA . ASP A 1 108 ? 10.618 -10.779 -2.414 1.00 87.75 108 ASP A CA 1
ATOM 837 C C . ASP A 1 108 ? 9.367 -11.281 -3.131 1.00 87.75 108 ASP A C 1
ATOM 839 O O . ASP A 1 108 ? 8.760 -10.585 -3.944 1.00 87.75 108 ASP A O 1
ATOM 843 N N . ASP A 1 109 ? 8.915 -12.473 -2.738 1.00 88.38 109 ASP A N 1
ATOM 844 C CA . ASP A 1 109 ? 7.577 -12.946 -3.081 1.00 88.38 109 ASP A CA 1
ATOM 845 C C . ASP A 1 109 ? 6.517 -11.964 -2.528 1.00 88.38 109 ASP A C 1
ATOM 847 O O . ASP A 1 109 ? 6.454 -11.758 -1.305 1.00 88.38 109 ASP A O 1
ATOM 851 N N . PRO A 1 110 ? 5.648 -11.377 -3.377 1.00 86.81 110 PRO A N 1
ATOM 852 C CA . PRO A 1 110 ? 4.595 -10.473 -2.926 1.00 86.81 110 PRO A CA 1
ATOM 853 C C . PRO A 1 110 ? 3.662 -11.079 -1.870 1.00 86.81 110 PRO A C 1
ATOM 855 O O . PRO A 1 110 ? 3.178 -10.356 -0.996 1.00 86.81 110 PRO A O 1
ATOM 858 N N . ILE A 1 111 ? 3.443 -12.399 -1.892 1.00 89.31 111 ILE A N 1
ATOM 859 C CA . ILE A 1 111 ? 2.636 -13.102 -0.885 1.00 89.31 111 ILE A CA 1
ATOM 860 C C . ILE A 1 111 ? 3.310 -13.019 0.488 1.00 89.31 111 ILE A C 1
ATOM 862 O O . ILE A 1 111 ? 2.636 -12.813 1.499 1.00 89.31 111 ILE A O 1
ATOM 866 N N . ARG A 1 112 ? 4.642 -13.109 0.542 1.00 91.12 112 ARG A N 1
ATOM 867 C CA . ARG A 1 112 ? 5.410 -12.994 1.789 1.00 91.12 112 ARG A CA 1
ATOM 868 C C . ARG A 1 112 ? 5.268 -11.604 2.407 1.00 91.12 112 ARG A C 1
ATOM 870 O O . ARG A 1 112 ? 5.148 -11.482 3.629 1.00 91.12 112 ARG A O 1
ATOM 877 N N . ILE A 1 113 ? 5.292 -10.550 1.589 1.00 91.38 113 ILE A N 1
ATOM 878 C CA . ILE A 1 113 ? 5.095 -9.171 2.066 1.00 91.38 113 ILE A CA 1
ATOM 879 C C . ILE A 1 113 ? 3.649 -8.982 2.540 1.00 91.38 113 ILE A C 1
ATOM 881 O O . ILE A 1 113 ? 3.425 -8.441 3.625 1.00 91.38 113 ILE A O 1
ATOM 885 N N . PHE A 1 114 ? 2.676 -9.499 1.785 1.00 92.25 114 PHE A N 1
ATOM 886 C CA . PHE A 1 114 ? 1.266 -9.460 2.168 1.00 92.25 114 PHE A CA 1
ATOM 887 C C . PHE A 1 114 ? 1.009 -10.152 3.510 1.00 92.25 114 PHE A C 1
ATOM 889 O O . PHE A 1 114 ? 0.347 -9.580 4.369 1.00 92.25 114 PHE A O 1
ATOM 896 N N . GLN A 1 115 ? 1.572 -11.342 3.740 1.00 94.31 115 GLN A N 1
ATOM 897 C CA . GLN A 1 115 ? 1.433 -12.064 5.010 1.00 94.31 115 GLN A CA 1
ATOM 898 C C . GLN A 1 115 ? 1.952 -11.248 6.200 1.00 94.31 115 GLN A C 1
ATOM 900 O O . GLN A 1 115 ? 1.294 -11.177 7.235 1.00 94.31 115 GLN A O 1
ATOM 905 N N . GLN A 1 116 ? 3.101 -10.582 6.053 1.00 95.31 116 GLN A N 1
ATOM 906 C CA . GLN A 1 116 ? 3.636 -9.709 7.102 1.00 95.31 116 GLN A CA 1
ATOM 907 C C . GLN A 1 116 ? 2.729 -8.509 7.373 1.00 95.31 116 GLN A C 1
ATOM 909 O O . GLN A 1 116 ? 2.504 -8.156 8.534 1.00 95.31 116 GLN A O 1
ATOM 914 N N . LEU A 1 117 ? 2.197 -7.890 6.316 1.00 96.50 117 LEU A N 1
ATOM 915 C CA . LEU A 1 117 ? 1.252 -6.787 6.445 1.00 96.50 117 LEU A CA 1
ATOM 916 C C . LEU A 1 117 ? -0.032 -7.249 7.141 1.00 96.50 117 LEU A C 1
ATOM 918 O O . LEU A 1 117 ? -0.464 -6.623 8.103 1.00 96.50 117 LEU A O 1
ATOM 922 N N . PHE A 1 118 ? -0.587 -8.382 6.723 1.00 96.00 118 PHE A N 1
ATOM 923 C CA . PHE A 1 118 ? -1.798 -8.962 7.290 1.00 96.00 118 PHE A CA 1
ATOM 924 C C . PHE A 1 118 ? -1.646 -9.294 8.780 1.00 96.00 118 PHE A C 1
ATOM 926 O O . PHE A 1 118 ? -2.501 -8.937 9.591 1.00 96.00 118 PHE A O 1
ATOM 933 N N . GLU A 1 119 ? -0.530 -9.908 9.177 1.00 96.44 119 GLU A N 1
ATOM 934 C CA . GLU A 1 119 ? -0.230 -10.176 10.587 1.00 96.44 119 GLU A CA 1
ATOM 935 C C . GLU A 1 119 ? -0.102 -8.883 11.403 1.00 96.44 119 GLU A C 1
ATOM 937 O O . GLU A 1 119 ? -0.600 -8.796 12.530 1.00 96.44 119 GLU A O 1
ATOM 942 N N . ARG A 1 120 ? 0.513 -7.841 10.830 1.00 95.25 120 ARG A N 1
ATOM 943 C CA . ARG A 1 120 ? 0.587 -6.515 11.456 1.00 95.25 120 ARG A CA 1
ATOM 944 C C . ARG A 1 120 ? -0.803 -5.901 11.640 1.00 95.25 120 ARG A C 1
ATOM 946 O O . ARG A 1 120 ? -1.081 -5.394 12.727 1.00 95.25 120 ARG A O 1
ATOM 953 N N . MET A 1 121 ? -1.663 -5.978 10.623 1.00 95.44 121 MET A N 1
ATOM 954 C CA . MET A 1 121 ? -3.048 -5.493 10.670 1.00 95.44 121 MET A CA 1
ATOM 955 C C . MET A 1 121 ? -3.836 -6.204 11.773 1.00 95.44 121 MET A C 1
ATOM 957 O O . MET A 1 121 ? -4.385 -5.548 12.652 1.00 95.44 121 MET A O 1
ATOM 961 N N . ARG A 1 122 ? -3.821 -7.545 11.797 1.00 94.56 122 ARG A N 1
ATOM 962 C CA . ARG A 1 122 ? -4.540 -8.345 12.804 1.00 94.56 122 ARG A CA 1
ATOM 963 C C . ARG A 1 122 ? -4.116 -8.023 14.232 1.00 94.56 122 ARG A C 1
ATOM 965 O O . ARG A 1 122 ? -4.965 -7.884 15.107 1.00 94.56 122 ARG A O 1
ATOM 972 N N . ARG A 1 123 ? -2.809 -7.902 14.477 1.00 91.50 123 ARG A N 1
ATOM 973 C CA . ARG A 1 123 ? -2.287 -7.565 15.811 1.00 91.50 123 ARG A CA 1
ATOM 974 C C . ARG A 1 123 ? -2.700 -6.170 16.257 1.00 91.50 123 ARG A C 1
ATOM 976 O O . ARG A 1 123 ? -2.942 -5.977 17.441 1.00 91.50 123 ARG A O 1
ATOM 983 N N . ALA A 1 124 ? -2.725 -5.208 15.340 1.00 89.62 124 ALA A N 1
ATOM 984 C CA . ALA A 1 124 ? -3.111 -3.842 15.661 1.00 89.62 124 ALA A CA 1
ATOM 985 C C . ALA A 1 124 ? -4.620 -3.724 15.908 1.00 89.62 124 ALA A C 1
ATOM 987 O O . ALA A 1 124 ? -5.016 -3.169 16.924 1.00 89.62 124 ALA A O 1
ATOM 988 N N . LEU A 1 125 ? -5.440 -4.311 15.034 1.00 91.00 125 LEU A N 1
ATOM 989 C CA . LEU A 1 125 ? -6.901 -4.307 15.149 1.00 91.00 125 LEU A CA 1
ATOM 990 C C . LEU A 1 125 ? -7.399 -5.042 16.400 1.00 91.00 125 LEU A C 1
ATOM 992 O O . LEU A 1 125 ? -8.404 -4.655 16.980 1.00 91.00 125 LEU A O 1
ATOM 996 N N . GLY A 1 126 ? -6.677 -6.067 16.859 1.00 87.88 126 GLY A N 1
ATOM 997 C CA . GLY A 1 126 ? -7.005 -6.792 18.089 1.00 87.88 126 GLY A CA 1
ATOM 998 C C . GLY A 1 126 ? -6.663 -6.061 19.395 1.00 87.88 126 GLY A C 1
ATOM 999 O O . GLY A 1 126 ? -6.834 -6.650 20.461 1.00 87.88 126 GLY A O 1
ATOM 1000 N N . ARG A 1 127 ? -6.142 -4.825 19.353 1.00 84.44 127 ARG A N 1
ATOM 1001 C CA . ARG A 1 127 ? -5.808 -4.039 20.553 1.00 84.44 127 ARG A CA 1
ATOM 1002 C C . ARG A 1 127 ? -6.846 -2.944 20.780 1.00 84.44 127 ARG A C 1
ATOM 1004 O O . ARG A 1 127 ? -7.030 -2.078 19.934 1.00 84.44 127 ARG A O 1
ATOM 1011 N N . THR A 1 128 ? -7.433 -2.925 21.972 1.00 80.62 128 THR A N 1
ATOM 1012 C CA . THR A 1 128 ? -8.219 -1.785 22.456 1.00 80.62 128 THR A CA 1
ATOM 1013 C C . THR A 1 128 ? -7.292 -0.804 23.170 1.00 80.62 128 THR A C 1
ATOM 1015 O O . THR A 1 128 ? -6.559 -1.191 24.081 1.00 80.62 128 THR A O 1
ATOM 1018 N N . HIS A 1 129 ? -7.301 0.460 22.748 1.00 78.94 129 HIS A N 1
ATOM 1019 C CA . HIS A 1 129 ? -6.439 1.502 23.316 1.00 78.94 129 HIS A CA 1
ATOM 1020 C C . HIS A 1 129 ? -7.134 2.398 24.345 1.00 78.94 129 HIS A C 1
ATOM 1022 O O . HIS A 1 129 ? -6.440 3.107 25.071 1.00 78.94 129 HIS A O 1
ATOM 1028 N N . ILE A 1 130 ? -8.464 2.355 24.423 1.00 80.88 130 ILE A N 1
ATOM 1029 C CA . ILE A 1 130 ? -9.266 3.114 25.384 1.00 80.88 130 ILE A CA 1
ATOM 1030 C C . ILE A 1 130 ? -10.073 2.139 26.236 1.00 80.88 130 ILE A C 1
ATOM 1032 O O . ILE A 1 130 ? -10.745 1.258 25.706 1.00 80.88 130 ILE A O 1
ATOM 1036 N N . GLU A 1 131 ? -10.014 2.306 27.550 1.00 83.25 131 GLU A N 1
ATOM 1037 C CA . GLU A 1 131 ? -10.832 1.581 28.514 1.00 83.25 131 GLU A CA 1
ATOM 1038 C C . GLU A 1 131 ? -11.775 2.537 29.245 1.00 83.25 131 GLU A C 1
ATOM 1040 O O . GLU A 1 131 ? -11.398 3.647 29.623 1.00 83.25 131 GLU A O 1
ATOM 1045 N N . GLU A 1 132 ? -13.015 2.106 29.453 1.00 83.94 132 GLU A N 1
ATOM 1046 C CA . GLU A 1 132 ? -13.966 2.837 30.286 1.00 83.94 132 GLU A CA 1
ATOM 1047 C C . GLU A 1 132 ? -13.649 2.585 31.761 1.00 83.94 132 GLU A C 1
ATOM 1049 O O . GLU A 1 132 ? -13.653 1.445 32.231 1.00 83.94 132 GLU A O 1
ATOM 1054 N N . THR A 1 133 ? -13.383 3.657 32.506 1.00 85.19 133 THR A N 1
ATOM 1055 C CA . THR A 1 133 ? -13.073 3.597 33.940 1.00 85.19 133 THR A CA 1
ATOM 1056 C C . THR A 1 133 ? -14.084 4.398 34.757 1.00 85.19 133 THR A C 1
ATOM 1058 O O . THR A 1 133 ? -14.900 5.148 34.223 1.00 85.19 133 THR A O 1
ATOM 1061 N N . ALA A 1 134 ? -13.990 4.323 36.088 1.00 87.31 134 ALA A N 1
ATOM 1062 C CA . ALA A 1 134 ? -14.785 5.167 36.987 1.00 87.31 134 ALA A CA 1
ATOM 1063 C C . ALA A 1 134 ? -14.546 6.683 36.795 1.00 87.31 134 ALA A C 1
ATOM 1065 O O . ALA A 1 134 ? -15.326 7.496 37.286 1.00 87.31 134 ALA A O 1
ATOM 1066 N N . HIS A 1 135 ? -13.480 7.068 36.088 1.00 87.25 135 HIS A N 1
ATOM 1067 C CA . HIS A 1 135 ? -13.138 8.453 35.764 1.00 87.25 135 HIS A CA 1
ATOM 1068 C C . HIS A 1 135 ? -13.404 8.802 34.289 1.00 87.25 135 HIS A C 1
ATOM 1070 O O . HIS A 1 135 ? -12.934 9.835 33.817 1.00 87.25 135 HIS A O 1
ATOM 1076 N N . GLY A 1 136 ? -14.147 7.952 33.573 1.00 86.69 136 GLY A N 1
ATOM 1077 C CA . GLY A 1 136 ? -14.387 8.062 32.136 1.00 86.69 136 GLY A CA 1
ATOM 1078 C C . GLY A 1 136 ? -13.340 7.324 31.288 1.00 86.69 136 GLY A C 1
ATOM 1079 O O . GLY A 1 136 ? -12.576 6.513 31.830 1.00 86.69 136 GLY A O 1
ATOM 1080 N N . PRO A 1 137 ? -13.297 7.597 29.972 1.00 84.19 137 PRO A N 1
ATOM 1081 C CA . PRO A 1 137 ? -12.401 6.924 29.037 1.00 84.19 137 PRO A CA 1
ATOM 1082 C C . PRO A 1 137 ? -10.931 7.219 29.358 1.00 84.19 137 PRO A C 1
ATOM 1084 O O . PRO A 1 137 ? -10.524 8.381 29.433 1.00 84.19 137 PRO A O 1
ATOM 1087 N N . GLN A 1 138 ? -10.118 6.178 29.535 1.00 83.38 138 GLN A N 1
ATOM 1088 C CA . GLN A 1 138 ? -8.678 6.286 29.776 1.00 83.38 138 GLN A CA 1
ATOM 1089 C C . GLN A 1 138 ? -7.879 5.460 28.775 1.00 83.38 138 GLN A C 1
ATOM 1091 O O . GLN A 1 138 ? -8.371 4.486 28.219 1.00 83.38 138 GLN A O 1
ATOM 1096 N N . ILE A 1 139 ? -6.624 5.847 28.547 1.00 81.75 139 ILE A N 1
ATOM 1097 C CA . ILE A 1 139 ? -5.710 5.067 27.710 1.00 81.75 139 ILE A CA 1
ATOM 1098 C C . ILE A 1 139 ? -5.421 3.743 28.416 1.00 81.75 139 ILE A C 1
ATOM 1100 O O . ILE A 1 139 ? -4.891 3.746 29.521 1.00 81.75 139 ILE A O 1
ATOM 1104 N N . ALA A 1 140 ? -5.698 2.620 27.764 1.00 79.75 140 ALA A N 1
ATOM 1105 C CA . ALA A 1 140 ? -5.391 1.309 28.310 1.00 79.75 140 ALA A CA 1
ATOM 1106 C C . ALA A 1 140 ? -3.870 1.130 28.466 1.00 79.75 140 ALA A C 1
ATOM 1108 O O . ALA A 1 140 ? -3.083 1.384 27.543 1.00 79.75 140 ALA A O 1
ATOM 1109 N N . LYS A 1 141 ? -3.430 0.650 29.634 1.00 75.56 141 LYS A N 1
ATOM 1110 C CA . LYS A 1 141 ? -2.016 0.333 29.866 1.00 75.56 141 LYS A CA 1
ATOM 1111 C C . LYS A 1 141 ? -1.642 -0.945 29.115 1.00 75.56 141 LYS A C 1
ATOM 1113 O O . LYS A 1 141 ? -2.110 -2.031 29.444 1.00 75.56 141 LYS A O 1
ATOM 1118 N N . SER A 1 142 ? -0.749 -0.834 28.136 1.00 70.56 142 SER A N 1
ATOM 1119 C CA . SER A 1 142 ? -0.248 -1.982 27.374 1.00 70.56 142 SER A CA 1
ATOM 1120 C C . SER A 1 142 ? 1.109 -2.483 27.887 1.00 70.56 142 SER A C 1
ATOM 1122 O O . SER A 1 142 ? 1.762 -1.819 28.695 1.00 70.56 142 SER A O 1
ATOM 1124 N N . ALA A 1 143 ? 1.568 -3.637 27.386 1.00 69.19 143 ALA A N 1
ATOM 1125 C CA . ALA A 1 143 ? 2.918 -4.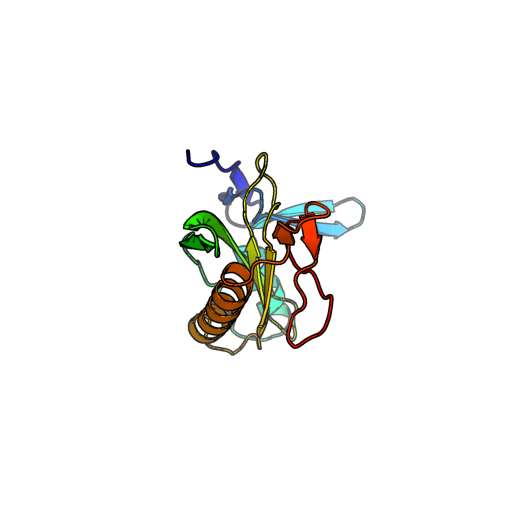152 27.660 1.00 69.19 143 ALA A CA 1
ATOM 1126 C C . ALA A 1 143 ? 4.031 -3.166 27.243 1.00 69.19 143 ALA A C 1
ATOM 1128 O O . ALA A 1 143 ? 5.097 -3.150 27.852 1.00 69.19 143 ALA A O 1
ATOM 1129 N N . ASP A 1 144 ? 3.745 -2.300 26.265 1.00 67.19 144 ASP A N 1
ATOM 1130 C CA . ASP A 1 144 ? 4.641 -1.251 25.765 1.00 67.19 144 ASP A CA 1
ATOM 1131 C C . ASP A 1 144 ? 4.482 0.083 26.535 1.00 67.19 144 ASP A C 1
ATOM 1133 O O . ASP A 1 144 ? 5.023 1.111 26.131 1.00 67.19 144 ASP A O 1
ATOM 1137 N N . GLY A 1 145 ? 3.701 0.101 27.623 1.00 70.94 145 GLY A N 1
ATOM 1138 C CA . GLY A 1 145 ? 3.316 1.309 28.358 1.00 70.94 145 GLY A CA 1
ATOM 1139 C C . GLY A 1 145 ? 2.023 1.950 27.834 1.00 70.94 145 GLY A C 1
ATOM 1140 O O . GLY A 1 145 ? 1.134 1.263 27.322 1.00 70.94 145 GLY A O 1
ATOM 1141 N N . TRP A 1 146 ? 1.907 3.274 27.971 1.00 68.00 146 TRP A N 1
ATOM 1142 C CA . TRP A 1 146 ? 0.744 4.084 27.562 1.00 68.00 146 TRP A CA 1
ATOM 1143 C C . TRP A 1 146 ? 0.837 4.497 26.087 1.00 68.00 146 TRP A C 1
ATOM 1145 O O . TRP A 1 146 ? 0.859 5.679 25.750 1.00 68.00 146 TRP A O 1
ATOM 1155 N N . VAL A 1 147 ? 0.992 3.516 25.201 1.00 70.69 147 VAL A N 1
ATOM 1156 C CA . VAL A 1 147 ? 1.157 3.760 23.765 1.00 70.69 147 VAL A CA 1
ATOM 1157 C C . VAL A 1 147 ? -0.170 3.527 23.059 1.00 70.69 147 VAL A C 1
ATOM 1159 O O . VAL A 1 147 ? -0.700 2.415 23.058 1.00 70.69 147 VAL A O 1
ATOM 1162 N N . VAL A 1 148 ? -0.666 4.575 22.406 1.00 66.62 148 VAL A N 1
ATOM 1163 C CA . VAL A 1 148 ? -1.841 4.512 21.535 1.00 66.62 148 VAL A CA 1
ATOM 1164 C C . VAL A 1 148 ? -1.400 4.565 20.078 1.00 66.62 148 VAL A C 1
ATOM 1166 O O . VAL A 1 148 ? -0.521 5.352 19.722 1.00 66.62 148 VAL A O 1
ATOM 1169 N N . ARG A 1 149 ? -1.969 3.698 19.234 1.00 66.00 149 ARG A N 1
ATOM 1170 C CA . ARG A 1 149 ? -1.707 3.660 17.790 1.0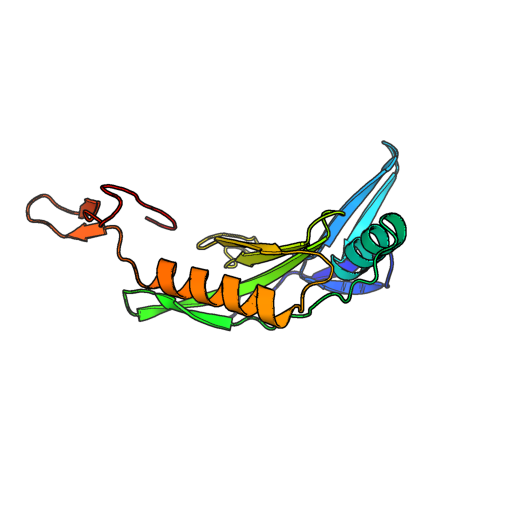0 66.00 149 ARG A CA 1
ATOM 1171 C C . ARG A 1 149 ? -3.014 3.397 17.047 1.00 66.00 149 ARG A C 1
ATOM 1173 O O . ARG A 1 149 ? -3.750 2.500 17.428 1.00 66.00 149 ARG A O 1
ATOM 1180 N N . GLY A 1 150 ? -3.251 4.119 15.956 1.00 60.78 150 GLY A N 1
ATOM 1181 C CA . GLY A 1 150 ? -4.491 4.000 15.182 1.00 60.78 150 GLY A CA 1
ATOM 1182 C C . GLY A 1 150 ? -5.554 5.007 15.618 1.00 60.78 150 GLY A C 1
ATOM 1183 O O . GLY A 1 150 ? -5.220 6.045 16.190 1.00 60.78 150 GLY A O 1
ATOM 1184 N N . GLN A 1 151 ? -6.814 4.719 15.294 1.00 56.12 151 GLN A N 1
ATOM 1185 C CA . GLN A 1 151 ? -7.946 5.579 15.627 1.00 56.12 151 GLN A CA 1
ATOM 1186 C C . GLN A 1 151 ? -8.245 5.523 17.138 1.00 56.12 151 GLN A C 1
ATOM 1188 O O . GLN A 1 151 ? -8.191 4.449 17.740 1.00 56.12 151 GLN A O 1
ATOM 1193 N N . ILE A 1 152 ? -8.497 6.695 17.733 1.00 56.62 152 ILE A N 1
ATOM 1194 C CA . ILE A 1 152 ? -8.811 6.930 19.155 1.00 56.62 152 ILE A CA 1
ATOM 1195 C C . IL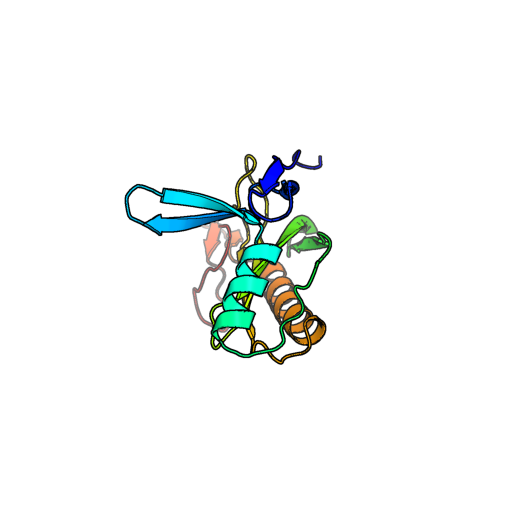E A 1 152 ? -10.234 7.468 19.220 1.00 56.62 152 ILE A C 1
ATOM 1197 O O . ILE A 1 152 ? -10.493 8.446 18.480 1.00 56.62 152 ILE A O 1
#

pLDDT: mean 88.28, std 9.98, range [38.62, 97.5]

Foldseek 3Di:
DDDPFDWDQAPPPRDTDGPQQWDFDDPDPVDTGIHGQQVQQVVLCVVLVHDADADDDDWDWDAALVRDIFIWDWYWHDPSQKIKIKIAGADPNYGDFDIFIDIGGRPDDPVVRVVVRVVVVHVLRSDDQWDQDPVGIDGDQDPVGSDDDTDD

Secondary structure (DSSP, 8-state):
------EEE-TTT--EEEGGGEEEEEEETTEEEEEEHHHHHHHHHHHHT-------PPPEEEE-TT--EEEEEEEEEE-SS-EEEEEEEEETTEEEEEEEEEEE-TTS-HHHHHHHHHHHHHHHHT---EEEETTEEEE--BTTBS---S--

Radius of gyration: 18.35 Å; chains: 1; bounding box: 40×35×58 Å

Sequence (152 aa):
MSVGLRTERCEDCGHQVPAFDTIDLTVSPKQSRRICARCFNALIAKRAGVRFEHPDFAPIVLQDAAGAPHEFHFRTRHGGDHVAVEAFEMVDHRAGGYEFQVLGDPSDDPIRIFQQLFERMRRALGRTHIEETAHGPQIAKSADGWVVRGQI